Protein AF-G1QCB1-F1 (afdb_monomer_lite)

Radius of gyration: 10.35 Å; chains: 1; bounding box: 19×20×29 Å

Foldseek 3Di:
DDPPPQPDPPQWDDQPPDNDIDGVCQQCPPDQPHPVSPSVDPVND

Secondary structure (DSSP, 8-state):
-------PPTTEEEPTTSS-EEEGGGTTSSS--STT-GGGSTT--

Sequence (45 aa):
PEEVEIKCPLNHIACPGARKCVHLSQLCDGVLDCSDGYDEGAQCR

Structure (mmCIF, N/CA/C/O backbone):
data_AF-G1QCB1-F1
#
_entry.id   AF-G1QCB1-F1
#
loop_
_atom_site.group_PDB
_atom_site.id
_atom_site.type_symbol
_atom_site.label_atom_id
_atom_site.label_alt_id
_atom_site.label_comp_id
_atom_site.label_asym_id
_atom_site.label_entity_id
_atom_site.label_seq_id
_atom_site.pdbx_PDB_ins_code
_atom_site.Cartn_x
_atom_site.Cartn_y
_atom_site.Cartn_z
_atom_site.occupancy
_atom_site.B_iso_or_equiv
_atom_site.auth_seq_id
_atom_site.auth_comp_id
_atom_site.auth_asym_id
_atom_site.auth_atom_id
_atom_site.pdbx_PDB_model_num
ATOM 1 N N . PRO A 1 1 ? 7.431 3.159 21.917 1.00 49.09 1 PRO A N 1
ATOM 2 C CA . PRO A 1 1 ? 6.815 3.325 20.583 1.00 49.09 1 PRO A CA 1
ATOM 3 C C . PRO A 1 1 ? 7.555 2.428 19.588 1.00 49.09 1 PRO A C 1
ATOM 5 O O . PRO A 1 1 ? 8.520 2.851 18.968 1.00 49.09 1 PRO A O 1
ATOM 8 N N . GLU A 1 2 ? 7.195 1.145 19.556 1.00 52.22 2 GLU A N 1
ATOM 9 C CA . GLU A 1 2 ? 7.791 0.199 18.612 1.00 52.22 2 GLU A CA 1
ATOM 10 C C . GLU A 1 2 ? 7.046 0.321 17.286 1.00 52.22 2 GLU A C 1
ATOM 12 O O . GLU A 1 2 ? 5.967 -0.246 17.106 1.00 52.22 2 GLU A O 1
ATOM 17 N N . GLU A 1 3 ? 7.608 1.110 16.372 1.00 57.69 3 GLU A N 1
ATOM 18 C CA . GLU A 1 3 ? 7.352 0.948 14.946 1.00 57.69 3 GLU A CA 1
ATOM 19 C C 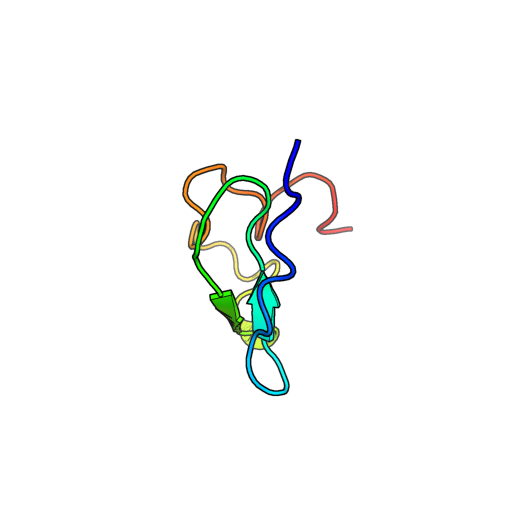. GLU A 1 3 ? 7.786 -0.473 14.590 1.00 57.69 3 GLU A C 1
ATOM 21 O O . GLU A 1 3 ? 8.971 -0.783 14.493 1.00 57.69 3 GLU A O 1
ATOM 26 N N . VAL A 1 4 ? 6.814 -1.380 14.520 1.00 58.66 4 VAL A N 1
ATOM 27 C CA . VAL A 1 4 ? 7.054 -2.756 14.103 1.00 58.66 4 VAL A CA 1
ATOM 28 C C . VAL A 1 4 ? 7.544 -2.670 12.663 1.00 58.66 4 VAL A C 1
ATOM 30 O O . VAL A 1 4 ? 6.747 -2.400 11.769 1.00 58.66 4 VAL A O 1
ATOM 33 N N . GLU A 1 5 ? 8.842 -2.872 12.436 1.00 62.16 5 GLU A N 1
ATOM 34 C CA . GLU A 1 5 ? 9.390 -3.084 11.098 1.00 62.16 5 GLU A CA 1
ATOM 35 C C . GLU A 1 5 ? 8.746 -4.349 10.522 1.00 62.16 5 GLU A C 1
ATOM 37 O O . GLU A 1 5 ? 9.195 -5.479 10.740 1.00 62.16 5 GLU A O 1
ATOM 42 N N . ILE A 1 6 ? 7.629 -4.175 9.821 1.00 70.31 6 ILE A N 1
ATOM 43 C CA . ILE A 1 6 ? 6.952 -5.270 9.145 1.00 70.31 6 ILE A CA 1
ATOM 44 C C . ILE A 1 6 ? 7.777 -5.599 7.916 1.00 70.31 6 ILE A C 1
ATOM 46 O O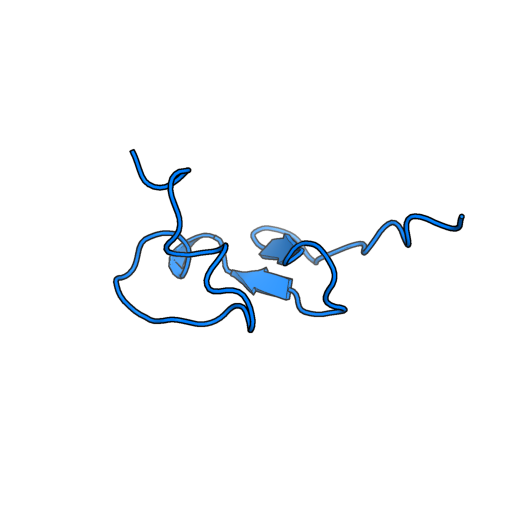 . ILE A 1 6 ? 7.716 -4.914 6.897 1.00 70.31 6 ILE A O 1
ATOM 50 N N . LYS A 1 7 ? 8.561 -6.672 8.016 1.00 77.44 7 LYS A N 1
ATOM 51 C CA . LYS A 1 7 ? 9.225 -7.257 6.855 1.00 77.44 7 LYS A CA 1
ATOM 52 C C . LYS A 1 7 ? 8.181 -7.927 5.980 1.00 77.44 7 LYS A C 1
ATOM 54 O O . LYS A 1 7 ? 7.864 -9.102 6.155 1.00 77.44 7 LYS A O 1
ATOM 59 N N . CYS A 1 8 ? 7.648 -7.157 5.044 1.00 86.94 8 CYS A N 1
ATOM 60 C CA . CYS A 1 8 ? 6.874 -7.715 3.959 1.00 86.94 8 CYS A CA 1
ATOM 61 C C . CYS A 1 8 ? 7.791 -8.502 3.007 1.00 86.94 8 CYS A C 1
ATOM 63 O O . CYS A 1 8 ? 8.975 -8.173 2.863 1.00 86.94 8 CYS A O 1
ATOM 65 N N . PRO A 1 9 ? 7.277 -9.574 2.384 1.00 87.44 9 PRO A N 1
ATOM 66 C CA . PRO A 1 9 ? 8.012 -10.301 1.360 1.00 87.44 9 PRO A CA 1
ATOM 67 C C . PRO A 1 9 ? 8.340 -9.399 0.162 1.00 87.44 9 PRO A C 1
ATOM 69 O O . PRO A 1 9 ? 7.796 -8.306 0.008 1.00 87.44 9 PRO A O 1
ATOM 72 N N . LEU A 1 10 ? 9.233 -9.872 -0.712 1.00 86.94 10 LEU A N 1
ATOM 73 C CA . LEU A 1 10 ? 9.547 -9.181 -1.964 1.00 86.94 10 LEU A CA 1
ATOM 74 C C . LEU A 1 10 ? 8.261 -8.842 -2.730 1.00 86.94 10 LEU A C 1
ATOM 76 O O . LEU A 1 10 ? 7.314 -9.631 -2.763 1.00 86.94 10 LEU A O 1
ATOM 80 N N . ASN A 1 11 ? 8.248 -7.655 -3.330 1.00 91.56 11 ASN A N 1
ATOM 81 C CA . ASN A 1 11 ? 7.108 -7.085 -4.047 1.00 91.56 11 ASN A CA 1
ATOM 82 C C . ASN A 1 11 ? 5.855 -6.843 -3.196 1.00 91.56 11 ASN A C 1
ATOM 84 O O . ASN A 1 11 ? 4.757 -6.790 -3.740 1.00 91.56 11 ASN A O 1
ATOM 88 N N . HIS A 1 12 ? 5.998 -6.685 -1.881 1.00 91.94 12 HIS A N 1
ATOM 89 C CA . HIS A 1 12 ? 4.904 -6.278 -1.008 1.00 91.94 12 HIS A CA 1
ATOM 90 C C . HIS A 1 12 ? 5.281 -5.043 -0.194 1.00 91.94 12 HIS A C 1
ATOM 92 O O . HIS A 1 12 ? 6.447 -4.846 0.151 1.00 91.94 12 HIS A O 1
ATOM 98 N N . ILE A 1 13 ? 4.277 -4.242 0.148 1.00 88.88 13 ILE A N 1
ATOM 99 C CA . ILE A 1 13 ? 4.408 -3.076 1.021 1.00 88.88 13 ILE A CA 1
ATOM 100 C C . ILE A 1 13 ? 3.580 -3.273 2.288 1.00 88.88 13 ILE A C 1
ATOM 102 O O . ILE A 1 13 ? 2.566 -3.971 2.275 1.00 88.88 13 ILE A O 1
ATOM 106 N N . ALA A 1 14 ? 4.026 -2.679 3.391 1.00 89.12 14 ALA A N 1
ATOM 107 C CA . ALA A 1 14 ? 3.295 -2.716 4.649 1.00 89.12 14 ALA A CA 1
ATOM 108 C C . ALA A 1 14 ? 2.251 -1.597 4.680 1.00 89.12 14 ALA A C 1
ATOM 110 O O . ALA A 1 14 ? 2.583 -0.436 4.450 1.00 89.12 14 ALA A O 1
ATOM 111 N N . CYS A 1 1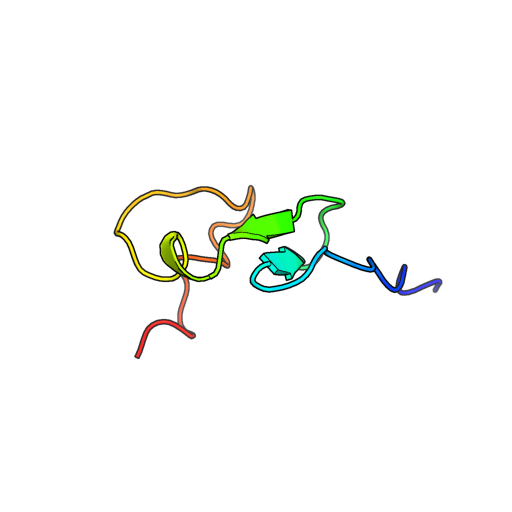5 ? 1.013 -1.943 5.022 1.00 88.62 15 CYS A N 1
ATOM 112 C CA . CYS A 1 15 ? -0.010 -0.958 5.347 1.00 88.62 15 CYS A CA 1
ATOM 113 C C . CYS A 1 15 ? 0.392 -0.221 6.640 1.00 88.62 15 CYS A C 1
ATOM 115 O O . CYS A 1 15 ? 0.655 -0.878 7.655 1.00 88.62 15 CYS A O 1
ATOM 117 N N . PRO A 1 16 ? 0.434 1.117 6.663 1.00 84.12 16 PRO A N 1
ATOM 118 C CA . PRO A 1 16 ? 0.751 1.858 7.871 1.00 84.12 16 PRO A CA 1
ATOM 119 C C . PRO A 1 16 ? -0.278 1.592 8.967 1.00 84.12 16 PRO A C 1
ATOM 121 O O . PRO A 1 16 ? -1.472 1.451 8.729 1.00 84.12 16 PRO A O 1
ATOM 124 N N . GLY A 1 17 ? 0.202 1.464 10.204 1.00 77.44 17 GLY A N 1
ATOM 125 C CA . GLY A 1 17 ? -0.658 1.194 11.360 1.00 77.44 17 GLY A CA 1
ATOM 126 C C . GLY A 1 17 ? -1.300 -0.200 11.383 1.00 77.44 17 GLY A C 1
ATOM 127 O O . GLY A 1 17 ? -1.967 -0.536 12.362 1.00 77.44 17 GLY A O 1
ATOM 128 N N . ALA A 1 18 ? -1.071 -1.040 10.371 1.00 76.19 18 ALA A N 1
ATOM 129 C CA . ALA A 1 18 ? -1.629 -2.381 10.282 1.00 76.19 18 ALA A CA 1
ATOM 130 C C . ALA A 1 18 ? -0.535 -3.433 10.077 1.00 76.19 18 ALA A C 1
ATOM 132 O O . ALA A 1 18 ? 0.444 -3.229 9.370 1.00 76.19 18 ALA A O 1
ATOM 133 N N . ARG A 1 19 ? -0.732 -4.629 10.648 1.00 80.81 19 ARG A N 1
ATOM 134 C CA . ARG A 1 19 ? 0.119 -5.796 10.364 1.00 80.81 19 ARG A CA 1
ATOM 135 C C . ARG A 1 19 ? -0.285 -6.523 9.084 1.00 80.81 19 ARG A C 1
ATOM 137 O O . ARG A 1 19 ? -0.442 -7.741 9.089 1.00 80.81 19 ARG A O 1
ATOM 144 N N . LYS A 1 20 ? -0.495 -5.764 8.008 1.00 86.44 20 LYS A N 1
ATOM 145 C CA . LYS A 1 20 ? -0.913 -6.274 6.701 1.00 86.44 20 LYS A CA 1
ATOM 146 C C . LYS A 1 20 ? 0.107 -5.871 5.645 1.00 86.44 20 LYS A C 1
ATOM 148 O O . LYS A 1 20 ? 0.560 -4.731 5.624 1.00 86.44 20 LYS A O 1
ATOM 153 N N . CYS A 1 21 ? 0.449 -6.825 4.789 1.00 90.62 21 CYS A N 1
ATOM 154 C CA . CYS A 1 21 ? 1.244 -6.590 3.597 1.00 90.62 21 CYS A CA 1
ATOM 155 C C . CYS A 1 21 ? 0.339 -6.719 2.376 1.00 90.62 21 CYS A C 1
ATOM 157 O O . CYS A 1 21 ? -0.435 -7.674 2.297 1.00 90.62 21 CYS A O 1
ATOM 159 N N . VAL A 1 22 ? 0.459 -5.790 1.437 1.00 90.94 22 VAL A N 1
ATOM 160 C CA . VAL A 1 22 ? -0.251 -5.818 0.151 1.00 90.94 22 VAL A CA 1
ATOM 161 C C . VAL A 1 22 ? 0.766 -5.914 -0.974 1.00 90.94 22 VAL A C 1
ATOM 163 O O . VAL A 1 22 ? 1.894 -5.438 -0.833 1.00 90.94 22 VAL A O 1
ATOM 166 N N . HIS A 1 23 ? 0.419 -6.607 -2.056 1.00 93.50 23 HIS A N 1
ATOM 167 C CA . HIS A 1 23 ? 1.334 -6.768 -3.182 1.00 93.50 23 HIS A CA 1
ATOM 168 C C . HIS A 1 23 ? 1.460 -5.443 -3.944 1.00 93.50 23 HIS A C 1
ATOM 170 O O . HIS A 1 23 ? 0.495 -4.700 -4.057 1.00 93.50 23 HIS A O 1
ATOM 176 N N . LEU A 1 24 ? 2.626 -5.153 -4.521 1.00 90.88 24 LEU A N 1
ATOM 177 C CA . LEU A 1 24 ? 2.851 -3.922 -5.290 1.00 90.88 24 LEU A CA 1
ATOM 178 C C . LEU A 1 24 ? 1.903 -3.780 -6.487 1.00 90.88 24 LEU A C 1
ATOM 180 O O . LEU A 1 24 ? 1.611 -2.666 -6.894 1.00 90.88 24 LEU A O 1
ATOM 184 N N . SER A 1 25 ? 1.425 -4.892 -7.057 1.00 92.50 25 SER A N 1
ATOM 185 C CA . SER A 1 25 ? 0.426 -4.850 -8.138 1.00 92.50 25 SER A CA 1
ATOM 186 C C . SER A 1 25 ? -0.973 -4.470 -7.667 1.00 92.50 25 SER A C 1
ATOM 188 O O . SER A 1 25 ? -1.816 -4.211 -8.512 1.00 92.50 25 SER A O 1
ATOM 190 N N . GLN A 1 26 ? -1.214 -4.546 -6.361 1.00 92.69 26 GLN A N 1
ATOM 191 C CA . GLN A 1 26 ? -2.459 -4.133 -5.728 1.00 92.69 26 GLN A CA 1
ATOM 192 C C . GLN A 1 26 ? -2.357 -2.711 -5.167 1.00 92.69 26 GLN A C 1
ATOM 194 O O . GLN A 1 26 ? -3.247 -2.233 -4.487 1.00 92.69 26 GLN A O 1
ATOM 199 N N . LEU A 1 27 ? -1.224 -2.041 -5.386 1.00 92.12 27 LEU A N 1
ATOM 200 C CA . LEU A 1 27 ? -1.109 -0.633 -5.067 1.00 92.12 27 LEU A CA 1
ATOM 201 C C . LEU A 1 27 ? -1.755 0.162 -6.202 1.00 92.12 27 LEU A C 1
ATOM 203 O O . LEU A 1 27 ? -1.335 0.007 -7.354 1.00 92.12 27 LEU A O 1
ATOM 207 N N . CYS A 1 28 ? -2.690 1.051 -5.879 1.00 93.56 28 CYS A N 1
ATOM 208 C CA . CYS A 1 28 ? -3.374 1.895 -6.858 1.00 93.56 28 CYS A CA 1
ATOM 209 C C . CYS A 1 28 ? -4.132 1.092 -7.926 1.00 93.56 28 CYS A C 1
ATOM 211 O O . CYS A 1 28 ? -4.169 1.488 -9.097 1.00 93.56 28 CYS A O 1
ATOM 213 N N . ASP A 1 29 ? -4.684 -0.059 -7.548 1.00 94.12 29 ASP A N 1
ATOM 214 C CA . ASP A 1 29 ? -5.435 -0.945 -8.435 1.00 94.12 29 ASP A CA 1
ATOM 215 C C . ASP A 1 29 ? -6.952 -0.673 -8.412 1.00 94.12 29 ASP A C 1
ATOM 217 O O . ASP A 1 29 ? -7.707 -1.246 -9.206 1.00 94.12 29 ASP A O 1
ATOM 221 N N . GLY A 1 30 ? -7.395 0.261 -7.565 1.00 91.88 30 GLY A N 1
ATOM 222 C CA . GLY A 1 30 ? -8.792 0.635 -7.375 1.00 91.88 30 GLY A CA 1
ATOM 223 C C . GLY A 1 30 ? -9.535 -0.219 -6.345 1.00 91.88 30 GLY A C 1
ATOM 224 O O . GLY A 1 30 ? -10.754 -0.061 -6.205 1.00 91.88 30 GLY A O 1
ATOM 225 N N . VAL A 1 31 ? -8.846 -1.116 -5.634 1.00 92.38 31 VAL A N 1
ATOM 226 C CA . VAL A 1 31 ? -9.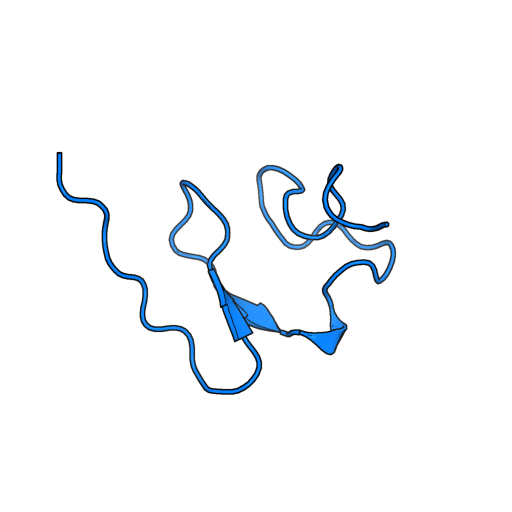393 -1.981 -4.586 1.00 92.38 31 VAL A CA 1
ATOM 227 C C . VAL A 1 31 ? -8.775 -1.609 -3.244 1.00 92.38 31 VAL A C 1
ATOM 229 O O . VAL A 1 31 ? -7.571 -1.563 -3.088 1.00 92.38 31 VAL A O 1
ATOM 232 N N . LEU A 1 32 ? -9.615 -1.388 -2.230 1.00 91.75 32 LEU A N 1
ATOM 233 C CA . LEU A 1 32 ? -9.145 -1.138 -0.866 1.00 91.75 32 LEU A CA 1
ATOM 234 C C . LEU A 1 32 ? -8.662 -2.436 -0.201 1.00 91.75 32 LEU A C 1
ATOM 236 O O . LEU A 1 32 ? -9.456 -3.168 0.401 1.00 91.75 32 LEU A O 1
ATOM 240 N N . ASP A 1 33 ? -7.363 -2.699 -0.263 1.00 91.31 33 ASP A N 1
ATOM 241 C CA . ASP A 1 33 ? -6.700 -3.775 0.457 1.00 91.31 33 ASP A CA 1
ATOM 242 C C . ASP A 1 33 ? -6.226 -3.364 1.852 1.00 91.31 33 ASP A C 1
ATOM 244 O O . ASP A 1 33 ? -6.343 -4.164 2.789 1.00 91.31 33 ASP A O 1
ATOM 248 N N . CYS A 1 34 ? -5.681 -2.167 2.059 1.00 89.81 34 CYS A N 1
ATOM 249 C CA . CYS A 1 34 ? -5.336 -1.725 3.408 1.00 89.81 34 CYS A CA 1
ATOM 250 C C . CYS A 1 34 ? -6.591 -1.272 4.166 1.00 89.81 34 CYS A C 1
ATOM 252 O O . CYS A 1 34 ? -7.507 -0.666 3.616 1.00 89.81 34 CYS A O 1
ATOM 254 N N . SER A 1 35 ? -6.637 -1.540 5.475 1.00 86.94 35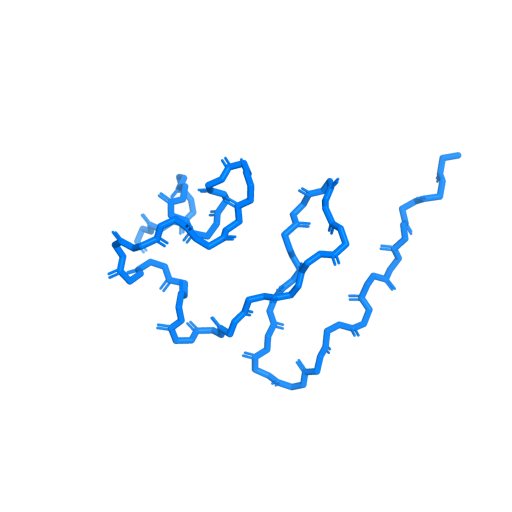 SER A N 1
ATOM 255 C CA . SER A 1 35 ? -7.791 -1.182 6.318 1.00 86.94 35 SER A CA 1
ATOM 256 C C . SER A 1 35 ? -8.031 0.327 6.419 1.00 86.94 35 SER A C 1
ATOM 258 O O . SER A 1 35 ? -9.140 0.756 6.724 1.00 86.94 35 SER A O 1
ATOM 260 N N . ASP A 1 36 ? -6.985 1.120 6.211 1.00 85.94 36 ASP A N 1
ATOM 261 C CA . ASP A 1 36 ? -7.001 2.580 6.156 1.00 85.94 36 ASP A CA 1
ATOM 262 C C . ASP A 1 36 ? -7.087 3.117 4.718 1.00 85.94 36 ASP A C 1
ATOM 264 O O . ASP A 1 36 ? -7.128 4.330 4.519 1.00 85.94 36 ASP A O 1
ATOM 268 N N . GLY A 1 37 ? -7.115 2.224 3.724 1.00 89.00 37 GLY A N 1
ATOM 269 C CA . GLY A 1 37 ? -7.066 2.561 2.309 1.00 89.00 37 GLY A CA 1
ATOM 270 C C . GLY A 1 37 ? -5.770 3.217 1.870 1.00 89.00 37 GLY A C 1
ATOM 271 O O . GLY A 1 37 ? -5.768 3.959 0.893 1.00 89.00 37 GLY A O 1
ATOM 272 N N . TYR A 1 38 ? -4.679 3.001 2.608 1.00 90.56 38 TYR A N 1
ATOM 273 C CA . TYR A 1 38 ? -3.371 3.529 2.250 1.00 90.56 38 TYR A CA 1
ATOM 274 C C . TYR A 1 38 ? -2.960 3.127 0.831 1.00 90.56 38 TYR A C 1
ATOM 276 O O . TYR A 1 38 ? -2.575 3.967 0.031 1.00 90.56 38 TYR A O 1
ATOM 284 N N . ASP A 1 39 ? -3.083 1.860 0.485 1.00 91.75 39 ASP A N 1
ATOM 285 C CA . ASP A 1 39 ? -2.817 1.339 -0.855 1.00 91.75 39 ASP A CA 1
ATOM 286 C C . ASP A 1 39 ? -3.532 2.091 -1.993 1.00 91.75 39 ASP A C 1
ATOM 288 O O . ASP A 1 39 ? -2.951 2.204 -3.065 1.00 91.75 39 ASP A O 1
ATOM 292 N N . GLU A 1 40 ? -4.693 2.701 -1.730 1.00 93.06 40 GLU A N 1
ATOM 293 C CA . GLU A 1 40 ? -5.488 3.507 -2.679 1.00 93.06 40 GLU A CA 1
ATOM 294 C C . GLU A 1 40 ? -5.530 5.009 -2.323 1.00 93.06 40 GLU A C 1
ATOM 296 O O . GLU A 1 40 ? -6.367 5.782 -2.799 1.00 93.06 40 GLU A O 1
ATOM 301 N N . GLY A 1 41 ? -4.651 5.433 -1.416 1.00 88.69 41 GLY A N 1
ATOM 302 C CA . GLY A 1 41 ? -4.647 6.766 -0.830 1.00 88.69 41 GLY A CA 1
ATOM 303 C C . GLY A 1 41 ? -3.948 7.822 -1.687 1.00 88.69 41 GLY A C 1
ATOM 304 O O . GLY A 1 41 ? -3.619 7.640 -2.855 1.00 88.69 41 GLY A O 1
ATOM 305 N N . ALA A 1 42 ? -3.637 8.962 -1.066 1.00 83.00 42 ALA A N 1
ATOM 306 C CA . ALA A 1 42 ? -3.043 10.119 -1.745 1.00 83.00 42 ALA A CA 1
ATOM 307 C C . ALA A 1 42 ? -1.636 9.886 -2.347 1.00 83.00 42 ALA A C 1
ATOM 309 O O . ALA A 1 42 ? -1.135 10.758 -3.059 1.00 83.00 42 ALA A O 1
ATOM 310 N N . GLN A 1 43 ? -0.988 8.753 -2.059 1.00 78.19 43 GLN A N 1
ATOM 311 C CA . GLN A 1 43 ? 0.272 8.360 -2.707 1.00 78.19 43 GLN A CA 1
ATOM 312 C C . GLN A 1 43 ? 0.098 7.712 -4.079 1.00 78.19 43 GLN A C 1
ATOM 314 O O . GLN A 1 43 ? 1.085 7.604 -4.803 1.00 78.19 43 GLN A O 1
ATOM 319 N N . CYS A 1 44 ? -1.124 7.333 -4.455 1.00 85.06 44 CYS A N 1
ATOM 320 C CA . CYS A 1 44 ? -1.449 6.964 -5.823 1.00 85.06 44 CYS A CA 1
ATOM 321 C C . CYS A 1 44 ? -1.504 8.224 -6.683 1.00 85.06 44 CYS A C 1
ATOM 323 O O . CYS A 1 44 ? -2.525 8.912 -6.746 1.00 85.06 44 CYS A O 1
ATOM 325 N N . ARG A 1 45 ? -0.371 8.574 -7.293 1.00 72.19 45 ARG A N 1
ATOM 326 C CA . ARG A 1 45 ? -0.217 9.743 -8.158 1.00 72.19 45 ARG A CA 1
ATOM 327 C C . ARG A 1 45 ? 0.543 9.410 -9.426 1.00 72.19 45 ARG A C 1
ATOM 329 O O . ARG A 1 45 ? 1.524 8.643 -9.331 1.00 72.19 45 ARG A O 1
#

InterPro domains:
  IPR002172 Low-density lipoprotein (LDL) receptor class A repeat [PF00057] (7-44)
  IPR002172 Low-density lipoprotein (LDL) receptor class A repeat [PS50068] (7-45)
  IPR002172 Low-density lipoprotein (LDL) receptor class A repeat [SM00192] (7-45)
  IPR002172 Low-density lipoprotei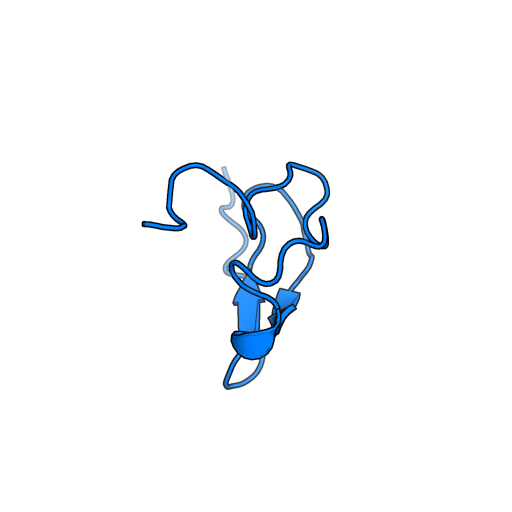n (LDL) receptor class A repeat [cd00112] (8-40)
  IPR036055 LDL receptor-like superfamily [G3DSA:4.10.400.10] (3-44)
  IPR036055 LDL receptor-like superfamily [SSF57424] (7-41)

Organism: Myotis lucifugus (NCBI:txid59463)

pLDDT: mean 83.92, std 11.5, range [49.09, 94.12]